Protein AF-A0A388P1H6-F1 (afdb_monomer_lite)

Radius of gyration: 12.49 Å; chains: 1; bounding box: 34×14×32 Å

Secondary structure (DSSP, 8-state):
-EE---SSS-EEEEEE--TTTTT--SSEEEEEETTT--EEEEESEEEEEEBTTSTT-B-EE-EEEP-

pLDDT: mean 89.79, std 7.25, range [64.19, 96.38]

Structure (mmCIF, N/CA/C/O backbone):
data_AF-A0A388P1H6-F1
#
_entry.id   AF-A0A388P1H6-F1
#
loop_
_atom_site.group_PDB
_atom_site.id
_atom_site.type_symbol
_atom_site.label_atom_id
_atom_site.label_alt_id
_atom_site.label_comp_id
_atom_site.label_asym_id
_atom_site.label_entity_id
_atom_site.label_seq_id
_atom_site.pdbx_PDB_ins_code
_atom_site.Cartn_x
_atom_site.Cartn_y
_atom_site.Cartn_z
_atom_site.occupancy
_atom_site.B_iso_or_equiv
_atom_site.auth_seq_id
_atom_site.auth_comp_id
_atom_site.auth_asym_id
_atom_site.auth_atom_id
_atom_site.pdbx_PDB_model_num
ATOM 1 N N . MET A 1 1 ? -5.039 -6.511 -0.360 1.00 90.00 1 MET A N 1
ATOM 2 C CA . MET A 1 1 ? -3.809 -6.527 -1.184 1.00 90.00 1 MET A CA 1
ATOM 3 C C . MET A 1 1 ? -4.080 -5.733 -2.447 1.00 90.00 1 MET A C 1
ATOM 5 O O . MET A 1 1 ? -5.206 -5.785 -2.926 1.00 90.00 1 MET A O 1
ATOM 9 N N . VAL A 1 2 ? -3.083 -5.018 -2.962 1.00 93.44 2 VAL A N 1
ATOM 10 C CA . VAL A 1 2 ? -3.151 -4.316 -4.256 1.00 93.44 2 VAL A CA 1
ATOM 11 C C . VAL A 1 2 ? -1.928 -4.714 -5.064 1.00 93.44 2 VAL A C 1
ATOM 13 O O . VAL A 1 2 ? -0.842 -4.787 -4.494 1.00 93.44 2 VAL A O 1
ATOM 16 N N . VAL A 1 3 ? -2.101 -5.000 -6.354 1.00 94.62 3 VAL A N 1
ATOM 17 C CA . VAL A 1 3 ? -1.023 -5.455 -7.242 1.00 94.62 3 VAL A CA 1
ATOM 18 C C . VAL A 1 3 ? -1.140 -4.748 -8.588 1.00 94.62 3 VAL A C 1
ATOM 20 O O . VAL A 1 3 ? -2.229 -4.661 -9.150 1.00 94.62 3 VAL A O 1
ATOM 23 N N . ASN A 1 4 ? -0.012 -4.268 -9.100 1.00 94.25 4 ASN A N 1
ATOM 24 C CA . ASN A 1 4 ? 0.163 -3.880 -10.490 1.00 94.25 4 ASN A CA 1
ATOM 25 C C . ASN A 1 4 ? 0.609 -5.113 -11.287 1.00 94.25 4 ASN A C 1
ATOM 27 O O . ASN A 1 4 ? 1.625 -5.725 -10.966 1.00 94.25 4 ASN A O 1
ATOM 31 N N . LEU A 1 5 ? -0.168 -5.475 -12.308 1.00 93.50 5 LEU A N 1
ATOM 32 C CA . LEU A 1 5 ? 0.089 -6.634 -13.166 1.00 93.50 5 LEU A CA 1
ATOM 33 C C . LEU A 1 5 ? 0.931 -6.291 -14.408 1.00 93.50 5 LEU A C 1
ATOM 35 O O . LEU A 1 5 ? 1.330 -7.205 -15.125 1.00 93.50 5 LEU A O 1
ATOM 39 N N . ASP A 1 6 ? 1.202 -5.008 -14.672 1.00 91.88 6 ASP A N 1
ATOM 40 C CA . ASP A 1 6 ? 2.127 -4.570 -15.721 1.00 91.88 6 ASP A CA 1
ATOM 41 C C . ASP A 1 6 ? 3.564 -4.568 -15.159 1.00 91.88 6 ASP A C 1
ATOM 43 O O . ASP A 1 6 ? 3.869 -3.792 -14.248 1.00 91.88 6 ASP A O 1
ATOM 47 N N . PRO A 1 7 ? 4.468 -5.423 -15.670 1.00 89.06 7 PRO A N 1
ATOM 48 C CA . PRO A 1 7 ? 5.829 -5.525 -15.152 1.00 89.06 7 PRO A CA 1
ATOM 49 C C . PRO A 1 7 ? 6.759 -4.412 -15.661 1.00 89.06 7 PRO A C 1
ATOM 51 O O . PRO A 1 7 ? 7.907 -4.340 -15.228 1.00 89.06 7 PRO A O 1
ATOM 54 N N . PHE A 1 8 ? 6.304 -3.555 -16.578 1.00 90.00 8 PHE A N 1
ATOM 55 C CA . PHE A 1 8 ? 7.134 -2.545 -17.237 1.00 90.00 8 PHE A CA 1
ATOM 56 C C . PHE A 1 8 ? 6.733 -1.117 -16.889 1.00 90.00 8 PHE A C 1
ATOM 58 O O . PHE A 1 8 ? 7.576 -0.220 -16.930 1.00 90.00 8 PHE A O 1
ATOM 65 N N . LYS A 1 9 ? 5.458 -0.877 -16.574 1.00 92.56 9 LYS A N 1
ATOM 66 C CA . LYS A 1 9 ? 4.930 0.477 -16.392 1.00 92.56 9 LYS A CA 1
ATOM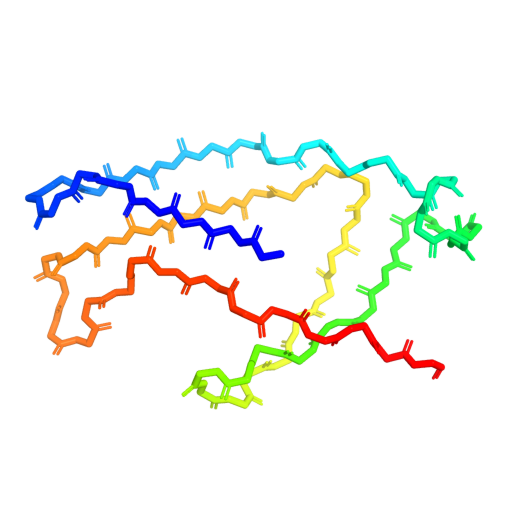 67 C C . LYS A 1 9 ? 4.493 0.740 -14.966 1.00 92.56 9 LYS A C 1
ATOM 69 O O . LYS A 1 9 ? 3.897 -0.105 -14.302 1.00 92.56 9 LYS A O 1
ATOM 74 N N . ALA A 1 10 ? 4.744 1.969 -14.526 1.00 93.50 10 ALA A N 1
ATOM 75 C CA . ALA A 1 10 ? 4.128 2.481 -13.320 1.00 93.50 10 ALA A CA 1
ATOM 76 C C . ALA A 1 10 ? 2.622 2.656 -13.539 1.00 93.50 10 ALA A C 1
ATOM 78 O O . ALA A 1 10 ? 2.207 3.252 -14.534 1.00 93.50 10 ALA A O 1
ATOM 79 N N . ILE A 1 11 ? 1.827 2.172 -12.590 1.00 94.75 11 ILE A N 1
ATOM 80 C CA . ILE A 1 11 ? 0.385 2.395 -12.547 1.00 94.75 11 ILE A CA 1
ATOM 81 C C . ILE A 1 11 ? 0.049 3.165 -11.283 1.00 94.75 11 ILE A C 1
ATOM 83 O O . ILE A 1 11 ? 0.523 2.851 -10.189 1.00 94.75 11 ILE A O 1
ATOM 87 N N . GLU A 1 12 ? -0.794 4.173 -11.453 1.00 95.00 12 GLU A N 1
ATOM 88 C CA . GLU A 1 12 ? -1.377 4.944 -10.372 1.00 95.00 12 GLU A CA 1
ATOM 89 C C . GLU A 1 12 ? -2.895 4.950 -10.488 1.00 95.00 12 GLU A C 1
ATOM 91 O O . GLU A 1 12 ? -3.454 4.990 -11.584 1.00 95.00 12 GLU A O 1
ATOM 96 N N . THR A 1 13 ? -3.566 4.840 -9.348 1.00 95.75 13 THR A N 1
ATOM 97 C CA . THR A 1 13 ? -5.024 4.811 -9.293 1.00 95.75 13 THR A CA 1
ATOM 98 C C . THR A 1 13 ? -5.528 5.190 -7.905 1.00 95.75 13 THR A C 1
ATOM 100 O O . THR A 1 13 ? -4.771 5.202 -6.931 1.00 95.75 13 THR A O 1
ATOM 103 N N . MET A 1 14 ? -6.822 5.484 -7.821 1.00 96.25 14 MET A N 1
ATOM 104 C CA . MET A 1 14 ? -7.543 5.589 -6.560 1.00 96.25 14 MET A CA 1
ATOM 105 C C . MET A 1 14 ? -8.198 4.240 -6.266 1.00 96.25 14 MET A C 1
ATOM 107 O O . MET A 1 14 ? -9.009 3.751 -7.051 1.00 96.25 14 MET A O 1
ATOM 111 N N . VAL A 1 15 ? -7.846 3.625 -5.140 1.00 94.94 15 VAL A N 1
ATOM 112 C CA . VAL A 1 15 ? -8.517 2.415 -4.666 1.00 94.94 15 VAL A CA 1
ATOM 113 C C . VAL A 1 15 ? -9.666 2.812 -3.753 1.00 94.94 15 VAL A C 1
ATOM 115 O O . VAL A 1 15 ? -9.454 3.476 -2.740 1.00 94.94 15 VAL A O 1
ATOM 118 N N . HIS A 1 16 ? -10.865 2.363 -4.111 1.00 94.25 16 HIS A N 1
ATOM 119 C CA . HIS A 1 16 ? -12.087 2.555 -3.340 1.00 94.25 16 HIS A CA 1
ATOM 120 C C . HIS A 1 16 ? -12.346 1.312 -2.480 1.00 94.25 16 HIS A C 1
ATOM 122 O O . HIS A 1 16 ? -12.699 0.245 -2.990 1.00 94.25 16 HIS A O 1
ATOM 128 N N . TRP A 1 17 ? -12.144 1.424 -1.172 1.00 92.75 17 TRP A N 1
ATOM 129 C CA . TRP A 1 17 ? -12.298 0.321 -0.231 1.00 92.75 17 TRP A CA 1
ATOM 130 C C . TRP A 1 17 ? -13.738 0.192 0.246 1.00 92.75 17 TRP A C 1
ATOM 132 O O . TRP A 1 17 ? -14.334 1.135 0.765 1.00 92.75 17 TRP A O 1
ATOM 142 N N . ASN A 1 18 ? -14.278 -1.023 0.179 1.00 92.38 18 ASN A N 1
ATOM 143 C CA . ASN A 1 18 ? -15.524 -1.329 0.866 1.00 92.38 18 ASN A CA 1
ATOM 144 C C . ASN A 1 18 ? -15.254 -1.571 2.361 1.00 92.38 18 ASN A C 1
ATOM 146 O O . ASN A 1 18 ? -15.042 -2.704 2.789 1.00 92.38 18 ASN A O 1
ATOM 150 N N . LEU A 1 19 ? -15.265 -0.495 3.149 1.00 90.56 19 LEU A N 1
ATOM 151 C CA . LEU A 1 19 ? -14.968 -0.540 4.586 1.00 90.56 19 LEU A CA 1
ATOM 152 C C . LEU A 1 19 ? -15.950 -1.425 5.366 1.00 90.56 19 LEU A C 1
ATOM 154 O O . LEU A 1 19 ? -15.528 -2.172 6.247 1.00 90.56 19 LEU A O 1
ATOM 158 N N . SER A 1 20 ? -17.230 -1.436 4.976 1.00 90.19 20 SER A N 1
ATOM 159 C CA . SER A 1 20 ? -18.236 -2.300 5.607 1.00 90.19 20 SER A CA 1
ATOM 160 C C . SER A 1 20 ? -17.920 -3.789 5.443 1.00 90.19 20 SER A C 1
ATOM 162 O O . SER A 1 20 ? -17.992 -4.540 6.412 1.00 90.19 20 SER A O 1
ATOM 164 N N . ALA A 1 21 ? -17.476 -4.212 4.253 1.00 90.56 21 ALA A N 1
ATOM 165 C CA . ALA A 1 21 ? -17.064 -5.594 3.999 1.00 90.56 21 ALA A CA 1
ATOM 166 C C . ALA A 1 21 ? -15.779 -5.981 4.751 1.00 90.56 21 ALA A C 1
ATOM 168 O O . ALA A 1 21 ? -15.544 -7.160 5.005 1.00 90.56 21 ALA A O 1
ATOM 169 N N . LEU A 1 22 ? -14.957 -4.995 5.121 1.00 87.56 22 LEU A N 1
ATOM 170 C CA . LEU A 1 22 ? -13.762 -5.181 5.945 1.00 87.56 22 LEU A CA 1
ATOM 171 C C . LEU A 1 22 ? -14.066 -5.165 7.453 1.00 87.56 22 LEU A C 1
ATOM 173 O O . LEU A 1 22 ? -13.157 -5.392 8.249 1.00 87.56 22 LEU A O 1
ATOM 177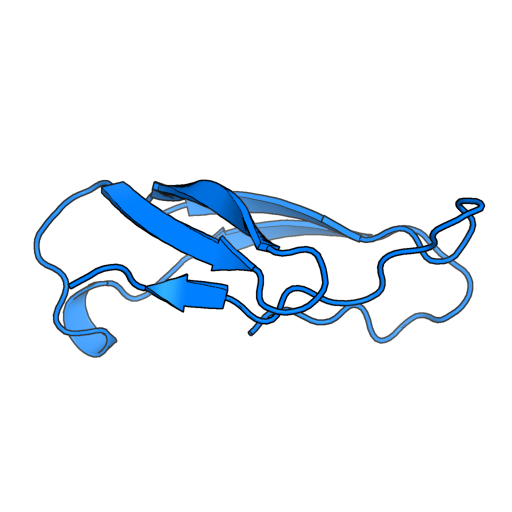 N N . GLY A 1 23 ? -15.316 -4.902 7.855 1.00 90.31 23 GLY A N 1
ATOM 178 C CA . GLY A 1 23 ? -15.700 -4.747 9.260 1.00 90.31 23 GLY A CA 1
ATOM 179 C C . GLY A 1 23 ? -15.162 -3.465 9.903 1.00 90.31 23 GLY A C 1
ATOM 180 O O . GLY A 1 23 ? -15.003 -3.415 11.120 1.00 90.31 23 GLY A O 1
ATOM 181 N N . LEU A 1 24 ? -14.855 -2.444 9.097 1.00 88.88 24 LEU A N 1
ATOM 182 C CA . LEU A 1 24 ? -14.316 -1.161 9.544 1.00 88.88 24 LEU A CA 1
ATOM 183 C C . LEU A 1 24 ? -15.414 -0.093 9.511 1.00 88.88 24 LEU A C 1
ATOM 185 O O . LEU A 1 24 ? -16.104 0.072 8.505 1.00 88.88 24 LEU A O 1
ATOM 189 N N . SER A 1 25 ? -15.568 0.638 10.616 1.00 82.81 25 SER A N 1
ATOM 190 C CA . SER A 1 25 ? -16.545 1.729 10.753 1.00 82.81 25 SER A CA 1
ATOM 191 C C . SER A 1 25 ? -15.953 3.119 10.514 1.00 82.81 25 SER A C 1
ATOM 193 O O . SER A 1 25 ? -16.701 4.058 10.246 1.00 82.81 25 SER A O 1
ATOM 195 N N . ASP A 1 26 ? -14.631 3.264 10.618 1.00 73.69 26 ASP A N 1
ATOM 196 C CA . ASP A 1 26 ? -13.957 4.557 10.527 1.00 73.69 26 ASP A CA 1
ATOM 197 C C . ASP A 1 26 ? -13.621 4.952 9.093 1.00 73.69 26 ASP A C 1
ATOM 199 O O . ASP A 1 26 ? -13.269 4.123 8.258 1.00 73.69 26 ASP A O 1
ATOM 203 N N . LYS A 1 27 ? -13.641 6.264 8.827 1.00 78.38 27 LYS A N 1
ATOM 204 C CA . LYS A 1 27 ? -13.203 6.843 7.545 1.00 78.38 27 LYS A CA 1
ATOM 205 C C . LYS A 1 27 ? -11.706 6.659 7.277 1.00 78.38 27 LYS A C 1
ATOM 207 O O . LYS A 1 27 ? -11.265 6.960 6.172 1.00 78.38 27 LYS A O 1
ATOM 212 N N . GLY A 1 28 ? -10.937 6.203 8.265 1.00 86.19 28 GLY A N 1
ATOM 213 C CA . GLY A 1 28 ? -9.508 5.954 8.160 1.00 86.19 28 GLY A CA 1
ATOM 214 C C . GLY A 1 28 ? -9.080 4.748 8.985 1.00 86.19 28 GLY A C 1
ATOM 215 O O . GLY A 1 28 ? -9.644 4.483 10.042 1.00 86.19 28 GLY A O 1
ATOM 216 N N . PHE A 1 29 ? -8.087 4.015 8.497 1.00 92.00 29 PHE A N 1
ATOM 217 C CA . PHE A 1 29 ? -7.537 2.836 9.152 1.00 92.00 29 PHE A CA 1
ATOM 218 C C . PHE A 1 29 ? -6.027 2.763 8.935 1.00 92.00 29 PHE A C 1
ATOM 220 O O . PHE A 1 29 ? -5.493 3.170 7.901 1.00 92.00 29 PHE A O 1
ATOM 227 N N . GLU A 1 30 ? -5.321 2.241 9.932 1.00 94.12 30 GLU A N 1
ATOM 228 C CA . GLU A 1 30 ? -3.884 2.027 9.833 1.00 94.12 30 GLU A CA 1
ATOM 229 C C . GLU A 1 30 ? -3.599 0.651 9.240 1.00 94.12 30 GLU A C 1
ATOM 231 O O . GLU A 1 30 ? -4.164 -0.365 9.657 1.00 94.12 30 GLU A O 1
ATOM 236 N N . VAL A 1 31 ? -2.666 0.606 8.297 1.00 94.88 31 VAL A N 1
ATOM 237 C CA . VAL A 1 31 ? -2.147 -0.639 7.743 1.00 94.88 31 VAL A CA 1
ATOM 238 C C . VAL A 1 31 ? -0.645 -0.723 7.918 1.00 94.88 31 VAL A C 1
ATOM 240 O O . VAL A 1 31 ? 0.063 0.280 7.926 1.00 94.88 31 VAL A O 1
ATOM 243 N N . THR A 1 32 ? -0.149 -1.947 8.042 1.00 96.38 32 THR A N 1
ATOM 244 C CA . THR A 1 32 ? 1.269 -2.266 7.870 1.00 96.38 32 THR A CA 1
ATOM 245 C C . THR A 1 32 ? 1.426 -3.026 6.563 1.00 96.38 32 THR A C 1
ATOM 247 O O . THR A 1 32 ? 0.798 -4.074 6.403 1.00 96.38 32 THR A O 1
ATOM 250 N N . ASP A 1 33 ? 2.237 -2.518 5.641 1.00 93.81 33 ASP A N 1
ATOM 251 C CA . ASP A 1 33 ? 2.648 -3.281 4.467 1.00 93.81 33 ASP A CA 1
ATOM 252 C C . ASP A 1 33 ? 3.672 -4.329 4.896 1.00 93.81 33 ASP A C 1
ATOM 254 O O . ASP A 1 33 ? 4.696 -4.028 5.501 1.00 93.81 33 ASP A O 1
ATOM 258 N N . LEU A 1 34 ? 3.364 -5.592 4.646 1.00 93.88 34 LEU A N 1
ATOM 259 C CA . LEU A 1 34 ? 4.180 -6.707 5.095 1.00 93.88 34 LEU A CA 1
ATOM 260 C C . LEU A 1 34 ? 5.444 -6.888 4.249 1.00 93.88 34 LEU A C 1
ATOM 262 O O . LEU A 1 34 ? 6.361 -7.568 4.705 1.00 93.88 34 LEU A O 1
ATOM 266 N N . LEU A 1 35 ? 5.513 -6.275 3.061 1.00 90.75 35 LEU A N 1
ATOM 267 C CA . LEU A 1 35 ? 6.680 -6.368 2.182 1.00 90.75 35 LEU A CA 1
ATOM 268 C C . LEU A 1 35 ? 7.885 -5.586 2.716 1.00 90.75 35 LEU A C 1
ATOM 270 O O . LEU A 1 35 ? 9.018 -6.033 2.571 1.00 90.75 35 LEU A O 1
ATOM 274 N N . ASP A 1 36 ? 7.647 -4.437 3.344 1.00 89.81 36 ASP A N 1
ATOM 275 C CA . ASP A 1 36 ? 8.697 -3.533 3.828 1.00 89.81 36 ASP A CA 1
ATOM 276 C C . ASP A 1 36 ? 8.492 -3.065 5.279 1.00 89.81 36 ASP A C 1
ATOM 278 O O . ASP A 1 36 ? 9.303 -2.305 5.802 1.00 89.81 36 ASP A O 1
ATOM 282 N N . GLN A 1 37 ? 7.421 -3.523 5.933 1.00 93.00 37 GLN A N 1
ATOM 283 C CA . GLN A 1 37 ? 6.997 -3.119 7.276 1.00 93.00 37 GLN A CA 1
ATOM 284 C C . GLN A 1 37 ? 6.627 -1.631 7.405 1.00 93.00 37 GLN A C 1
ATOM 286 O O . GLN A 1 37 ? 6.477 -1.131 8.527 1.00 93.00 37 GLN A O 1
ATOM 291 N N . ALA A 1 38 ? 6.434 -0.913 6.293 1.00 91.56 38 ALA A N 1
ATOM 292 C CA . ALA A 1 38 ? 5.986 0.471 6.326 1.00 91.56 38 ALA A CA 1
ATOM 293 C C . ALA A 1 38 ? 4.550 0.565 6.850 1.00 91.56 38 ALA A C 1
ATOM 295 O O . ALA A 1 38 ? 3.701 -0.293 6.595 1.00 91.56 38 ALA A O 1
ATOM 296 N N . LYS A 1 39 ? 4.269 1.633 7.598 1.00 94.75 39 LYS A N 1
ATOM 297 C CA . LYS A 1 39 ? 2.936 1.913 8.132 1.00 94.75 39 LYS A CA 1
ATOM 298 C C . LYS A 1 39 ? 2.304 3.047 7.349 1.00 94.75 39 LYS A C 1
ATOM 300 O O . LYS A 1 39 ? 2.932 4.084 7.153 1.00 94.75 39 LYS A O 1
ATOM 305 N N . TYR A 1 40 ? 1.055 2.854 6.956 1.00 93.12 40 TYR A N 1
ATOM 306 C CA . TYR A 1 40 ? 0.274 3.848 6.236 1.00 93.12 40 TYR A CA 1
ATOM 307 C C . TYR A 1 40 ? -1.051 4.086 6.951 1.00 93.12 40 TYR A C 1
ATOM 309 O O . TYR A 1 40 ? -1.607 3.176 7.566 1.00 93.12 40 TYR A O 1
ATOM 317 N N . SER A 1 41 ? -1.557 5.310 6.845 1.00 93.25 41 SER A N 1
ATOM 318 C CA . SER A 1 41 ? -2.940 5.631 7.178 1.00 93.25 41 SER A CA 1
ATOM 319 C C . SER A 1 41 ? -3.711 5.726 5.867 1.00 93.25 41 SER A C 1
ATOM 321 O O . SER A 1 41 ? -3.387 6.553 5.013 1.00 93.25 41 SER A O 1
ATOM 323 N N . TRP A 1 42 ? -4.658 4.815 5.671 1.00 93.50 42 TRP A N 1
ATOM 324 C CA . TRP A 1 42 ? -5.530 4.761 4.501 1.00 93.50 42 TRP A CA 1
ATOM 325 C C . TRP A 1 42 ? -6.936 5.200 4.888 1.00 93.50 42 TRP A C 1
ATOM 327 O O . TRP A 1 42 ? -7.296 5.186 6.061 1.00 93.50 42 TRP A O 1
ATOM 337 N N . SER A 1 43 ? -7.728 5.596 3.901 1.00 92.81 43 SER A N 1
ATOM 338 C CA . SER A 1 43 ? -9.139 5.959 4.058 1.00 92.81 43 SER A CA 1
ATOM 339 C C . SER A 1 43 ? -10.000 5.128 3.112 1.00 92.81 43 SER A C 1
ATOM 341 O O . SER A 1 43 ? -9.483 4.220 2.464 1.00 92.81 43 SER A O 1
ATOM 343 N N . SER A 1 44 ? -11.299 5.422 3.003 1.00 93.25 44 SER A N 1
ATOM 344 C CA . SER A 1 44 ? -12.172 4.820 1.981 1.00 93.25 44 SER A CA 1
ATOM 345 C C . SER A 1 44 ? -11.605 4.934 0.564 1.00 93.25 44 SER A C 1
ATOM 347 O O . SER A 1 44 ? -11.805 4.030 -0.238 1.00 93.25 44 SER A O 1
ATOM 349 N N . ASP A 1 45 ? -10.862 6.002 0.278 1.00 94.62 45 ASP A N 1
ATOM 350 C CA . ASP A 1 45 ? -10.338 6.332 -1.042 1.00 94.62 45 ASP A CA 1
ATOM 351 C C . ASP A 1 45 ? -8.835 6.572 -0.920 1.00 94.62 45 ASP A C 1
ATOM 353 O O . ASP A 1 45 ? -8.385 7.588 -0.391 1.00 94.62 45 ASP A O 1
ATOM 357 N N . THR A 1 46 ? -8.038 5.602 -1.360 1.00 94.12 46 THR A N 1
ATOM 358 C CA . THR A 1 46 ? -6.582 5.632 -1.189 1.00 94.12 46 THR A CA 1
ATOM 359 C C . THR A 1 46 ? -5.882 5.754 -2.530 1.00 94.12 46 THR A C 1
ATOM 361 O O . THR A 1 46 ? -6.008 4.876 -3.384 1.00 94.12 46 THR A O 1
ATOM 364 N N . PHE A 1 47 ? -5.085 6.808 -2.698 1.00 94.81 47 PHE A N 1
ATOM 365 C CA . PHE A 1 47 ? -4.205 6.929 -3.853 1.00 94.81 47 PHE A CA 1
ATOM 366 C C . PHE A 1 47 ? -3.040 5.945 -3.727 1.00 94.81 47 PHE A C 1
ATOM 368 O O . PHE A 1 47 ? -2.323 5.942 -2.724 1.00 94.81 47 PHE A O 1
ATOM 375 N N . ILE A 1 48 ? -2.838 5.124 -4.755 1.00 93.31 48 ILE A N 1
ATOM 376 C CA . ILE A 1 48 ? -1.758 4.143 -4.822 1.00 93.31 48 ILE A CA 1
ATOM 377 C C . ILE A 1 48 ? -0.992 4.337 -6.121 1.00 93.31 48 ILE A C 1
ATOM 379 O O . ILE A 1 48 ? -1.588 4.462 -7.188 1.00 93.31 48 ILE A O 1
ATOM 383 N N . ARG A 1 49 ? 0.339 4.289 -6.024 1.00 93.56 49 ARG A N 1
ATOM 384 C CA . ARG A 1 49 ? 1.248 4.226 -7.165 1.00 93.56 49 ARG A CA 1
ATOM 385 C C . ARG A 1 49 ? 2.211 3.056 -6.997 1.00 93.56 49 ARG A C 1
ATOM 387 O O . ARG A 1 49 ? 2.969 3.010 -6.031 1.00 93.56 49 ARG A O 1
ATOM 394 N N . LEU A 1 50 ? 2.205 2.149 -7.968 1.00 92.12 50 LEU A N 1
ATOM 395 C CA . LEU A 1 50 ? 3.068 0.973 -8.031 1.00 92.12 50 LEU A CA 1
ATOM 396 C C . LEU A 1 50 ? 3.947 1.073 -9.275 1.00 92.12 50 LEU A C 1
ATOM 398 O O . LEU A 1 50 ? 3.446 1.204 -10.389 1.00 92.12 50 LEU A O 1
ATOM 402 N N . ASP A 1 51 ? 5.260 1.045 -9.075 1.00 92.25 51 ASP A N 1
ATOM 403 C CA . ASP A 1 51 ? 6.260 1.369 -10.087 1.00 92.25 51 ASP A CA 1
ATOM 404 C C . ASP A 1 51 ? 7.329 0.264 -10.136 1.00 92.25 51 ASP A C 1
ATOM 406 O O . ASP A 1 51 ? 8.193 0.230 -9.251 1.00 92.25 51 ASP A O 1
ATOM 410 N N . PRO A 1 52 ? 7.279 -0.648 -11.129 1.00 86.75 52 PRO A N 1
ATOM 411 C CA . PRO A 1 52 ? 8.247 -1.737 -11.267 1.00 86.75 52 PRO A CA 1
ATOM 412 C C . PRO A 1 52 ? 9.651 -1.246 -11.644 1.00 86.75 52 PRO A C 1
ATOM 414 O O . PRO A 1 52 ? 10.616 -1.979 -11.464 1.00 86.75 52 PRO A O 1
ATOM 417 N N . THR A 1 53 ? 9.788 -0.015 -12.151 1.00 86.94 53 THR A N 1
ATOM 418 C CA . THR A 1 53 ? 11.044 0.491 -12.735 1.00 86.94 53 THR A CA 1
ATOM 419 C C . THR A 1 53 ? 12.004 1.099 -11.712 1.00 86.94 53 THR A C 1
ATOM 421 O O . THR A 1 53 ? 13.158 1.387 -12.029 1.00 86.94 53 THR A O 1
ATOM 424 N N . ARG A 1 54 ? 11.554 1.308 -10.467 1.00 82.69 54 ARG A N 1
ATOM 425 C CA . ARG A 1 54 ? 12.401 1.853 -9.396 1.00 82.69 54 ARG A CA 1
ATOM 426 C C . ARG A 1 54 ? 13.433 0.813 -8.922 1.00 82.69 54 ARG A C 1
ATOM 428 O O . ARG A 1 54 ? 13.163 -0.379 -9.003 1.00 82.69 54 ARG A O 1
ATOM 435 N N . PRO A 1 55 ? 14.572 1.231 -8.331 1.00 70.31 55 PRO A N 1
ATOM 436 C CA . PRO A 1 55 ? 15.588 0.305 -7.803 1.00 70.31 55 PRO A CA 1
ATOM 437 C C . PRO A 1 55 ? 15.054 -0.708 -6.774 1.00 70.31 55 PRO A C 1
ATOM 439 O O . PRO A 1 55 ? 15.602 -1.792 -6.629 1.00 70.31 55 PRO A O 1
ATOM 442 N N . MET A 1 56 ? 13.963 -0.353 -6.085 1.00 69.12 56 MET A N 1
ATOM 443 C CA . MET A 1 56 ? 13.164 -1.225 -5.214 1.00 69.12 56 MET A CA 1
ATOM 444 C C . MET A 1 56 ? 11.735 -1.326 -5.767 1.00 69.12 56 MET A C 1
ATOM 446 O O . MET A 1 56 ? 10.775 -1.013 -5.061 1.00 69.12 56 MET A O 1
ATOM 450 N N . GLY A 1 57 ? 11.609 -1.609 -7.067 1.00 64.19 57 GLY A N 1
ATOM 451 C CA . GLY A 1 57 ? 10.369 -1.535 -7.835 1.00 64.19 57 GLY A CA 1
ATOM 452 C C . GLY A 1 57 ? 9.224 -2.248 -7.129 1.00 64.19 57 GLY A C 1
ATOM 453 O O . GLY A 1 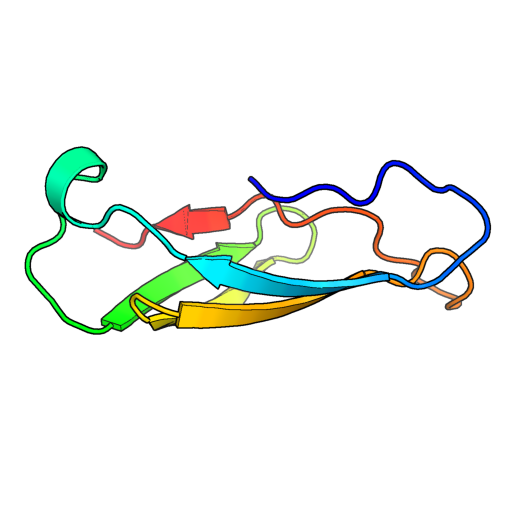57 ? 9.282 -3.452 -6.886 1.00 64.19 57 GLY A O 1
ATOM 454 N N . ARG A 1 58 ? 8.193 -1.493 -6.745 1.00 76.38 58 ARG A N 1
ATOM 455 C CA . ARG A 1 58 ? 7.060 -2.033 -5.988 1.00 76.38 58 ARG A CA 1
ATOM 456 C C . ARG A 1 58 ? 5.928 -2.314 -6.946 1.00 76.38 58 ARG A C 1
ATOM 458 O O . ARG A 1 58 ? 5.318 -1.389 -7.471 1.00 76.38 58 ARG A O 1
ATOM 465 N N . VAL A 1 59 ? 5.639 -3.595 -7.129 1.00 85.81 59 VAL A N 1
ATOM 466 C CA . VAL A 1 59 ? 4.492 -4.067 -7.916 1.00 85.81 59 VAL A CA 1
ATOM 467 C C . VAL A 1 59 ? 3.305 -4.453 -7.043 1.00 85.81 59 VAL A C 1
ATOM 469 O O . VAL A 1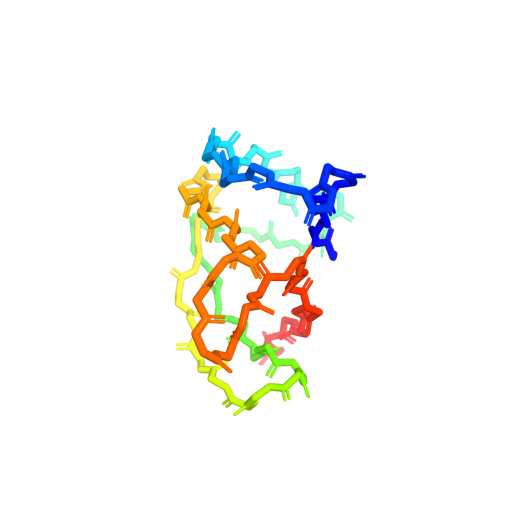 59 ? 2.257 -4.794 -7.575 1.00 85.81 59 VAL A O 1
ATOM 472 N N . ALA A 1 60 ? 3.430 -4.405 -5.715 1.00 92.19 60 ALA A N 1
ATOM 473 C CA . ALA A 1 60 ? 2.351 -4.776 -4.810 1.00 92.19 60 ALA A CA 1
ATOM 474 C C . ALA A 1 60 ? 2.440 -4.080 -3.446 1.00 92.19 60 ALA A C 1
ATOM 476 O O . ALA A 1 60 ? 3.516 -3.668 -3.020 1.00 92.19 60 ALA A O 1
ATOM 477 N N . HIS A 1 61 ? 1.296 -4.037 -2.762 1.00 91.00 61 HIS A N 1
ATOM 478 C CA . HIS A 1 61 ? 1.158 -3.782 -1.329 1.00 91.00 61 HIS A CA 1
ATOM 479 C C . HIS A 1 61 ? 0.426 -4.961 -0.671 1.00 91.00 61 HIS A C 1
ATOM 481 O O . HIS A 1 61 ? -0.726 -5.265 -1.027 1.00 91.00 61 HIS A O 1
ATOM 487 N N . ILE A 1 62 ? 1.051 -5.597 0.328 1.00 93.75 62 ILE A N 1
ATOM 488 C CA . ILE A 1 62 ? 0.415 -6.631 1.159 1.00 93.75 62 ILE A CA 1
ATOM 489 C C . ILE A 1 62 ? 0.116 -6.019 2.525 1.00 93.75 62 ILE A C 1
ATOM 491 O O . ILE A 1 62 ? 0.871 -6.153 3.479 1.00 93.75 62 ILE A O 1
ATOM 495 N N . ALA A 1 63 ? -1.010 -5.320 2.609 1.00 93.75 63 ALA A N 1
ATOM 496 C CA . ALA A 1 63 ? -1.411 -4.600 3.808 1.00 93.75 63 ALA A CA 1
ATOM 497 C C . ALA A 1 63 ? -2.127 -5.497 4.831 1.00 93.75 63 ALA A C 1
ATOM 499 O O . ALA A 1 63 ? -3.119 -6.156 4.509 1.00 93.75 63 ALA A O 1
ATOM 500 N N . ARG A 1 64 ? -1.666 -5.449 6.084 1.00 94.62 64 ARG A N 1
ATOM 501 C CA . ARG A 1 64 ? -2.386 -5.937 7.266 1.00 94.62 64 ARG A CA 1
ATOM 502 C C . ARG A 1 64 ? -2.989 -4.753 8.014 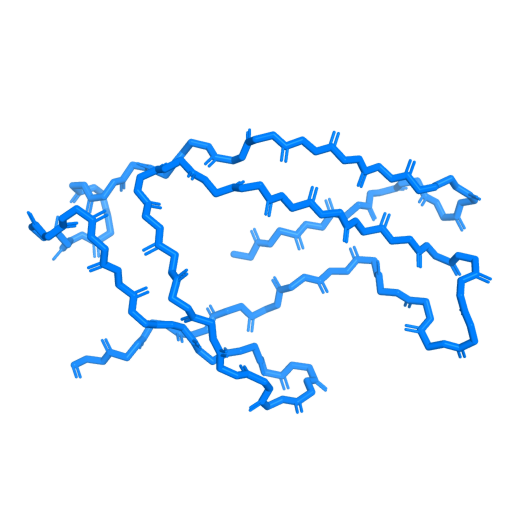1.00 94.62 64 ARG A C 1
ATOM 504 O O . ARG A 1 64 ? -2.251 -3.863 8.430 1.00 94.62 64 ARG A O 1
ATOM 511 N N . VAL A 1 65 ? -4.301 -4.779 8.231 1.00 92.81 65 VAL A N 1
ATOM 512 C CA . VAL A 1 65 ? -5.009 -3.769 9.031 1.00 92.81 65 VAL A CA 1
ATOM 513 C C . VAL A 1 65 ? -4.628 -3.913 10.505 1.00 92.81 65 VAL A C 1
ATOM 515 O O . VAL A 1 65 ? -4.563 -5.029 11.033 1.00 92.81 65 VAL A O 1
ATOM 518 N N . LYS A 1 66 ? -4.341 -2.790 11.162 1.00 87.81 66 LYS A N 1
ATOM 519 C CA . LYS A 1 66 ? -4.141 -2.733 12.609 1.00 87.81 66 LYS A CA 1
ATOM 520 C C . LYS A 1 66 ? -5.503 -2.874 13.294 1.00 87.81 66 LYS A C 1
ATOM 522 O O . LYS A 1 66 ? -6.427 -2.145 12.952 1.00 87.81 66 LYS A O 1
ATOM 527 N N . LYS A 1 67 ? -5.615 -3.846 14.201 1.00 64.38 67 LYS A N 1
ATOM 528 C CA . LYS A 1 67 ? -6.802 -4.030 15.044 1.00 64.38 67 LYS A CA 1
ATOM 529 C C . LYS A 1 67 ? -6.881 -2.965 16.127 1.00 64.38 67 LYS A C 1
ATOM 531 O O . LYS A 1 67 ? -5.795 -2.533 16.580 1.00 64.38 67 LYS A O 1
#

Sequence (67 aa):
MVVNLDPFKAIETMVHWNLSALGLSDKGFEVTDLLDQAKYSWSSDTFIRLDPTRPMGRVA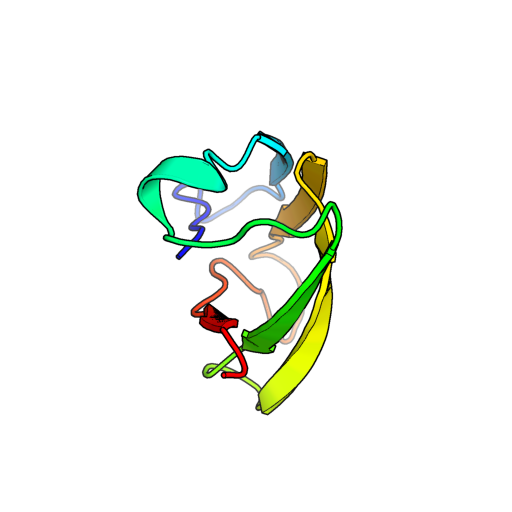HIARVKK

Foldseek 3Di:
DDFAPDLAAKDKDKDQDPCVVVVHDDQWFWWQFPVVRDIDIAGRIDIDIAANPDPPGGGDTDIDTDD